Protein AF-A0A9P6DDF3-F1 (afdb_monomer_lite)

Structure (mmCIF, N/CA/C/O backbone):
data_AF-A0A9P6DDF3-F1
#
_entry.id   AF-A0A9P6DDF3-F1
#
loop_
_atom_site.group_PDB
_atom_site.id
_atom_site.type_symbol
_atom_site.label_atom_id
_atom_site.label_alt_id
_atom_site.label_comp_id
_atom_site.label_asym_id
_atom_site.label_entity_id
_atom_site.label_seq_id
_atom_site.pdbx_PDB_ins_code
_atom_site.Cartn_x
_atom_site.Cartn_y
_atom_site.Cartn_z
_atom_site.occupancy
_atom_site.B_iso_or_equiv
_atom_site.auth_seq_id
_atom_site.auth_comp_id
_atom_site.auth_asym_id
_atom_site.auth_atom_id
_atom_site.pdbx_PDB_model_num
ATOM 1 N N . MET A 1 1 ? 13.903 13.088 42.070 1.00 48.62 1 MET A N 1
ATOM 2 C CA . MET A 1 1 ? 13.651 11.689 41.665 1.00 48.62 1 MET A CA 1
ATOM 3 C C . MET A 1 1 ? 12.222 11.617 41.155 1.00 48.62 1 MET A C 1
ATOM 5 O O . MET A 1 1 ? 11.306 11.625 41.965 1.00 48.62 1 MET A O 1
ATOM 9 N N . GLU A 1 2 ? 12.016 11.663 39.837 1.00 48.66 2 GLU A N 1
ATOM 10 C CA . GLU A 1 2 ? 10.688 11.378 39.274 1.00 48.66 2 GLU A CA 1
ATOM 11 C C . GLU A 1 2 ? 10.356 9.908 39.543 1.00 48.66 2 GLU A C 1
ATOM 13 O O . GLU A 1 2 ? 11.216 9.043 39.351 1.00 48.66 2 GLU A O 1
ATOM 18 N N . SER A 1 3 ? 9.142 9.627 40.023 1.00 68.50 3 SER A N 1
ATOM 19 C CA . SER A 1 3 ? 8.723 8.256 40.308 1.00 68.50 3 SER A CA 1
ATOM 20 C C . SER A 1 3 ? 8.783 7.412 39.033 1.00 68.50 3 SER A C 1
ATOM 22 O O . SER A 1 3 ? 8.562 7.905 37.926 1.00 68.50 3 SER A O 1
ATOM 24 N N . PHE A 1 4 ? 9.061 6.119 39.181 1.00 57.12 4 PHE A N 1
ATOM 25 C CA . PHE A 1 4 ? 9.047 5.155 38.077 1.00 57.12 4 PHE A CA 1
ATOM 26 C C . PHE A 1 4 ? 7.738 5.224 37.262 1.00 57.12 4 PHE A C 1
ATOM 28 O O . PHE A 1 4 ? 7.753 5.126 36.039 1.00 57.12 4 PHE A O 1
ATOM 35 N N . LEU A 1 5 ? 6.615 5.527 37.925 1.00 52.47 5 LEU A N 1
ATOM 36 C CA . LEU A 1 5 ? 5.312 5.744 37.293 1.00 52.47 5 LEU A CA 1
ATOM 37 C C . LEU A 1 5 ? 5.256 7.015 36.428 1.00 52.47 5 LEU A C 1
ATOM 39 O O . LEU A 1 5 ? 4.631 6.996 35.372 1.00 52.47 5 LEU A O 1
ATOM 43 N N . ALA A 1 6 ? 5.924 8.102 36.823 1.00 54.84 6 ALA A N 1
ATOM 44 C CA . ALA A 1 6 ? 6.013 9.320 36.015 1.00 54.84 6 ALA A CA 1
ATOM 45 C C . ALA A 1 6 ? 6.871 9.113 34.753 1.00 54.84 6 ALA A C 1
ATOM 47 O O . ALA A 1 6 ? 6.534 9.630 33.688 1.00 54.84 6 ALA A O 1
ATOM 48 N N . GLN A 1 7 ? 7.929 8.299 34.845 1.00 53.53 7 GLN A N 1
ATOM 49 C CA . GLN A 1 7 ? 8.760 7.927 33.694 1.00 53.53 7 GLN A CA 1
ATOM 50 C C . GLN A 1 7 ? 8.015 6.987 32.735 1.00 53.53 7 GLN A C 1
ATOM 52 O O . GLN A 1 7 ? 8.053 7.202 31.524 1.00 53.53 7 GLN A O 1
ATOM 57 N N . ILE A 1 8 ? 7.258 6.014 33.261 1.00 55.38 8 ILE A N 1
ATOM 58 C CA . ILE A 1 8 ? 6.370 5.162 32.455 1.00 55.38 8 ILE A CA 1
ATOM 59 C C . ILE A 1 8 ? 5.293 6.001 31.766 1.00 55.38 8 ILE A C 1
ATOM 61 O O . ILE A 1 8 ? 5.105 5.841 30.567 1.00 55.38 8 ILE A O 1
ATOM 65 N N . ASN A 1 9 ? 4.638 6.934 32.466 1.00 47.00 9 ASN A N 1
ATOM 66 C CA . ASN A 1 9 ? 3.635 7.815 31.859 1.00 47.00 9 ASN A CA 1
ATOM 67 C C . ASN A 1 9 ? 4.225 8.729 30.777 1.00 47.00 9 ASN A C 1
ATOM 69 O O . ASN A 1 9 ? 3.558 8.992 29.778 1.00 47.00 9 ASN A O 1
ATOM 73 N N . ARG A 1 10 ? 5.473 9.194 30.923 1.00 48.03 10 ARG A N 1
ATOM 74 C CA . ARG A 1 10 ? 6.175 9.955 29.873 1.00 48.03 10 ARG A CA 1
ATOM 75 C C . ARG A 1 10 ? 6.490 9.099 28.649 1.00 48.03 10 ARG A C 1
ATOM 77 O O . ARG A 1 10 ? 6.269 9.543 27.528 1.00 48.03 10 ARG A O 1
ATOM 84 N N . LEU A 1 11 ? 6.951 7.867 28.853 1.00 45.72 11 LEU A N 1
ATOM 85 C CA . LEU A 1 11 ? 7.194 6.921 27.761 1.00 45.72 11 LEU A CA 1
ATOM 86 C C . LEU A 1 11 ? 5.883 6.527 27.058 1.00 45.72 11 LEU A C 1
ATOM 88 O O . LEU A 1 11 ? 5.837 6.482 25.832 1.00 45.72 11 LEU A O 1
ATOM 92 N N . TRP A 1 12 ? 4.797 6.350 27.812 1.00 42.66 12 TRP A N 1
ATOM 93 C CA . TRP A 1 12 ? 3.455 6.068 27.292 1.00 42.66 12 TRP A CA 1
ATOM 94 C C . TRP A 1 12 ? 2.813 7.246 26.554 1.00 42.66 12 TRP A C 1
ATOM 96 O O . TRP A 1 12 ? 2.113 7.046 25.570 1.00 42.66 12 TRP A O 1
ATOM 106 N N . THR A 1 13 ? 3.038 8.481 27.002 1.00 44.56 13 THR A N 1
ATOM 107 C CA . THR A 1 13 ? 2.532 9.681 26.307 1.00 44.56 13 THR A CA 1
ATOM 108 C C . THR A 1 13 ? 3.374 10.047 25.085 1.00 44.56 13 THR A C 1
ATOM 110 O O . THR A 1 13 ? 2.853 10.667 24.156 1.00 44.56 13 THR A O 1
ATOM 113 N N . SER A 1 14 ? 4.649 9.643 25.059 1.00 40.94 14 SER A N 1
ATOM 114 C CA . SER A 1 14 ? 5.551 9.814 23.917 1.00 40.94 14 SER A CA 1
ATOM 115 C C . SER A 1 14 ? 5.321 8.765 22.822 1.00 40.94 14 SER A C 1
ATOM 117 O O . SER A 1 14 ? 5.301 9.130 21.647 1.00 40.94 14 SER A O 1
ATOM 119 N N . LEU A 1 15 ? 5.052 7.500 23.173 1.00 45.66 15 LEU A N 1
ATOM 120 C CA . LEU A 1 15 ? 4.513 6.511 22.236 1.00 45.66 15 LEU A CA 1
ATOM 121 C C . LEU A 1 15 ? 2.989 6.649 22.170 1.00 45.66 15 LEU A C 1
ATOM 123 O O . LEU A 1 15 ? 2.253 5.892 22.794 1.00 45.66 15 LEU A O 1
ATOM 127 N N . LYS A 1 16 ? 2.485 7.607 21.388 1.00 49.47 16 LYS A N 1
ATOM 128 C CA . LYS A 1 16 ? 1.066 7.607 21.005 1.00 49.47 16 LYS A CA 1
ATOM 129 C C . LYS A 1 16 ? 0.803 6.424 20.072 1.00 49.47 16 LYS A C 1
ATOM 131 O O . LYS A 1 16 ? 0.852 6.574 18.851 1.00 49.47 16 LYS A O 1
ATOM 136 N N . TRP A 1 17 ? 0.534 5.259 20.652 1.00 55.41 17 TRP A N 1
ATOM 137 C CA . TRP A 1 17 ? -0.035 4.120 19.942 1.00 55.41 17 TRP A CA 1
ATOM 138 C C . TRP A 1 17 ? -1.302 4.596 19.228 1.00 55.41 17 TRP A C 1
ATOM 140 O O . TRP A 1 17 ? -2.147 5.263 19.830 1.00 55.41 17 TRP A O 1
ATOM 150 N N . SER A 1 18 ? -1.411 4.317 17.928 1.00 62.19 18 SER A N 1
ATOM 151 C CA . SER A 1 18 ? -2.682 4.495 17.226 1.00 62.19 18 SER A CA 1
ATOM 152 C C . SER A 1 18 ? -3.730 3.637 17.946 1.00 62.19 18 SER A C 1
ATOM 154 O O . SER A 1 18 ? -3.459 2.458 18.164 1.00 62.19 18 SER A O 1
ATOM 156 N N . PRO A 1 19 ? -4.912 4.169 18.320 1.00 69.94 19 PRO A N 1
ATOM 157 C CA . PRO A 1 19 ? -5.986 3.362 18.907 1.00 69.94 19 PRO A CA 1
ATOM 158 C C . PRO A 1 19 ? -6.655 2.435 17.870 1.00 69.94 19 PRO A C 1
ATOM 160 O O . PRO A 1 19 ? -7.673 1.805 18.162 1.00 69.94 19 PRO A O 1
ATOM 163 N N . TYR A 1 20 ? -6.086 2.367 16.666 1.00 76.94 20 TYR A N 1
ATOM 164 C CA . TYR A 1 20 ? -6.537 1.568 15.543 1.00 76.94 20 TYR A CA 1
ATOM 165 C C . TYR A 1 20 ? -5.436 0.607 15.114 1.00 76.94 20 TYR A C 1
ATOM 167 O O . TYR A 1 20 ? -4.296 1.028 14.883 1.00 76.94 20 TYR A O 1
ATOM 175 N N . ASP A 1 21 ? -5.819 -0.652 14.943 1.00 85.25 21 ASP A N 1
ATOM 176 C CA . ASP A 1 21 ? -5.022 -1.650 14.248 1.00 85.25 21 ASP A CA 1
ATOM 177 C C . ASP A 1 21 ? -5.310 -1.544 12.755 1.00 85.25 21 ASP A C 1
ATOM 179 O O . ASP A 1 21 ? -6.454 -1.680 12.320 1.00 85.25 21 ASP A O 1
ATOM 183 N N . VAL A 1 22 ? -4.268 -1.308 11.961 1.00 87.00 22 VAL A N 1
ATOM 184 C CA . VAL A 1 22 ? -4.383 -1.202 10.506 1.00 87.00 22 VAL A CA 1
ATOM 185 C C . VAL A 1 22 ? -3.695 -2.394 9.859 1.00 87.00 22 VAL A C 1
ATOM 187 O O . VAL A 1 22 ? -2.589 -2.770 10.236 1.00 87.00 22 VAL A O 1
ATOM 190 N N . SER A 1 23 ? -4.334 -2.987 8.858 1.00 89.88 23 SER A N 1
ATOM 191 C CA . SER A 1 23 ? -3.782 -4.088 8.070 1.00 89.88 23 SER A CA 1
ATOM 192 C C . SER A 1 23 ? -3.941 -3.835 6.577 1.00 89.88 23 SER A C 1
ATOM 194 O O . SER A 1 23 ? -4.901 -3.200 6.142 1.00 89.88 23 SER A O 1
ATOM 196 N N . ILE A 1 24 ? -2.989 -4.316 5.783 1.00 91.25 24 ILE A N 1
ATOM 197 C CA . ILE A 1 24 ? -2.995 -4.174 4.326 1.00 91.25 24 ILE A CA 1
ATOM 198 C C . ILE A 1 24 ? -3.919 -5.240 3.729 1.00 91.25 24 ILE A C 1
ATOM 200 O O . ILE A 1 24 ? -3.742 -6.436 3.976 1.00 91.25 24 ILE A O 1
ATOM 204 N N . GLU A 1 25 ? -4.887 -4.811 2.919 1.00 93.25 25 GLU A N 1
ATOM 205 C CA . GLU A 1 25 ? -5.791 -5.711 2.197 1.00 93.25 25 GLU A CA 1
ATOM 206 C C . GLU A 1 25 ? -5.296 -6.017 0.790 1.00 93.25 25 GLU A C 1
ATOM 208 O O . GLU A 1 25 ? -5.328 -7.172 0.371 1.00 93.25 25 GLU A O 1
ATOM 213 N N . ASP A 1 26 ? -4.869 -4.994 0.051 1.00 94.50 26 ASP A N 1
ATOM 214 C CA . ASP A 1 26 ? -4.229 -5.137 -1.251 1.00 94.50 26 ASP A CA 1
ATOM 215 C C . ASP A 1 26 ? -3.545 -3.843 -1.695 1.00 94.50 26 ASP A C 1
ATOM 217 O O . ASP A 1 26 ? -3.823 -2.749 -1.195 1.00 94.50 26 ASP A O 1
ATOM 221 N N . ILE A 1 27 ? -2.649 -3.997 -2.667 1.00 93.44 27 ILE A N 1
ATOM 222 C CA . ILE A 1 27 ? -1.956 -2.905 -3.336 1.00 93.44 27 ILE A CA 1
ATOM 223 C C . ILE A 1 27 ? -2.078 -3.124 -4.838 1.00 93.44 27 ILE A C 1
ATOM 225 O O . ILE A 1 27 ? -1.684 -4.158 -5.383 1.00 93.44 27 ILE A O 1
ATOM 229 N N . GLU A 1 28 ? -2.638 -2.136 -5.514 1.00 94.94 28 GLU A N 1
ATOM 230 C CA . GLU A 1 28 ? -2.834 -2.110 -6.953 1.00 94.94 28 GLU A CA 1
ATOM 231 C C . GLU A 1 28 ? -1.935 -1.036 -7.553 1.00 94.94 28 GLU A C 1
ATOM 233 O O . GLU A 1 28 ? -1.914 0.095 -7.078 1.00 94.94 28 GLU A O 1
ATOM 238 N N . VAL A 1 29 ? -1.180 -1.384 -8.589 1.00 92.62 29 VAL A N 1
ATOM 239 C CA . VAL A 1 29 ? -0.235 -0.479 -9.240 1.00 92.62 29 VAL A CA 1
ATOM 240 C C . VAL A 1 29 ? -0.519 -0.464 -10.730 1.00 92.62 29 VAL A C 1
ATOM 242 O O . VAL A 1 29 ? -0.607 -1.516 -11.366 1.00 92.62 29 VAL A O 1
ATOM 245 N N . ASN A 1 30 ? -0.627 0.737 -11.287 1.00 93.31 30 ASN A N 1
ATOM 246 C CA . ASN A 1 30 ? -0.836 0.974 -12.704 1.00 93.31 30 ASN A CA 1
ATOM 247 C C . ASN A 1 30 ? 0.234 1.934 -13.227 1.00 93.31 30 ASN A C 1
ATOM 249 O O . ASN A 1 30 ? 0.327 3.077 -12.785 1.00 93.31 30 ASN A O 1
ATOM 253 N N . GLN A 1 31 ? 1.057 1.446 -14.145 1.00 88.75 31 GLN A N 1
ATOM 254 C CA . GLN A 1 31 ? 2.174 2.181 -14.716 1.00 88.75 31 GLN A CA 1
ATOM 255 C C . GLN A 1 31 ? 1.717 2.992 -15.932 1.00 88.75 31 GLN A C 1
ATOM 257 O O . GLN A 1 31 ? 0.830 2.586 -16.693 1.00 88.75 31 GLN A O 1
ATOM 262 N N . ASP A 1 32 ? 2.335 4.150 -16.126 1.00 88.44 32 ASP A N 1
ATOM 263 C CA . ASP A 1 32 ? 2.003 5.064 -17.212 1.00 88.44 32 ASP A CA 1
ATOM 264 C C . ASP A 1 32 ? 2.468 4.555 -18.596 1.00 88.44 32 ASP A C 1
ATOM 266 O O . ASP A 1 32 ? 2.887 3.408 -18.787 1.00 88.44 32 ASP A O 1
ATOM 270 N N . SER A 1 33 ? 2.337 5.397 -19.623 1.00 83.50 33 SER A N 1
ATOM 271 C CA . SER A 1 33 ? 2.744 5.068 -20.995 1.00 83.50 33 SER A CA 1
ATOM 272 C C . SER A 1 33 ? 4.252 4.890 -21.171 1.00 83.50 33 SER A C 1
ATOM 274 O O . SER A 1 33 ? 4.676 4.334 -22.179 1.00 83.50 33 SER A O 1
ATOM 276 N N . THR A 1 34 ? 5.064 5.330 -20.212 1.00 81.56 34 THR A N 1
ATOM 277 C CA . THR A 1 34 ? 6.521 5.222 -20.264 1.00 81.56 34 THR A CA 1
ATOM 278 C C . THR A 1 34 ? 7.030 3.887 -19.706 1.00 81.56 34 THR A C 1
ATOM 280 O O . THR A 1 34 ? 8.240 3.648 -19.731 1.00 81.56 34 THR A O 1
ATOM 283 N N . TRP A 1 35 ? 6.144 3.028 -19.187 1.00 80.94 35 TRP A N 1
ATOM 284 C CA . TRP A 1 35 ? 6.476 1.714 -18.635 1.00 80.94 35 TRP A CA 1
ATOM 285 C C . TRP A 1 35 ? 7.191 0.801 -19.637 1.00 80.94 35 TRP A C 1
ATOM 287 O O . TRP A 1 35 ? 6.796 0.712 -20.800 1.00 80.94 35 TRP A O 1
ATOM 297 N N . SER A 1 36 ? 8.194 0.054 -19.166 1.00 76.69 36 SER A N 1
ATOM 298 C CA . SER A 1 36 ? 8.835 -1.007 -19.943 1.00 76.69 36 SER A CA 1
ATOM 299 C C . SER A 1 36 ? 8.666 -2.369 -19.255 1.00 76.69 36 SER A C 1
ATOM 301 O O . SER A 1 36 ? 8.817 -2.471 -18.039 1.00 76.69 36 SER A O 1
ATOM 303 N N . PRO A 1 37 ? 8.395 -3.449 -20.012 1.00 71.31 37 PRO A N 1
ATOM 304 C CA . PRO A 1 37 ? 8.104 -4.777 -19.456 1.00 71.31 37 PRO A CA 1
ATOM 305 C C . PRO A 1 37 ? 9.289 -5.439 -18.728 1.00 71.31 37 PRO A C 1
ATOM 307 O O . PRO A 1 37 ? 9.122 -6.492 -18.121 1.00 71.31 37 PRO A O 1
ATOM 310 N N . TRP A 1 38 ? 10.473 -4.824 -18.766 1.00 78.12 38 TRP A N 1
ATOM 311 C CA . TRP A 1 38 ? 11.700 -5.302 -18.120 1.00 78.12 38 TRP A CA 1
ATOM 312 C C . TRP A 1 38 ? 11.957 -4.671 -16.750 1.00 78.12 38 TRP A C 1
ATOM 314 O O . TRP A 1 38 ? 12.966 -4.967 -16.115 1.00 78.12 38 TRP A O 1
ATOM 324 N N . ALA A 1 39 ? 11.085 -3.770 -16.298 1.00 80.00 39 ALA A N 1
ATOM 325 C CA . ALA A 1 39 ? 11.268 -3.115 -15.017 1.00 80.00 39 ALA A CA 1
ATOM 326 C C . ALA A 1 39 ? 10.894 -4.045 -13.850 1.00 80.00 39 ALA A C 1
ATOM 328 O O . ALA A 1 39 ? 9.938 -4.831 -13.900 1.00 80.00 39 ALA A O 1
ATOM 329 N N . ASN A 1 40 ? 11.689 -3.945 -12.788 1.00 88.31 40 ASN A N 1
ATOM 330 C CA . ASN A 1 40 ? 11.473 -4.647 -11.529 1.00 88.31 40 ASN A CA 1
ATOM 331 C C . ASN A 1 40 ? 10.797 -3.693 -10.555 1.00 88.31 40 ASN A C 1
ATOM 333 O O . ASN A 1 40 ? 11.186 -2.528 -10.479 1.00 88.31 40 ASN A O 1
ATOM 337 N N . ILE A 1 41 ? 9.812 -4.195 -9.816 1.00 89.50 41 ILE A N 1
ATOM 338 C CA . ILE A 1 41 ? 9.107 -3.442 -8.780 1.00 89.50 41 ILE A CA 1
ATOM 339 C C . ILE A 1 41 ? 9.157 -4.224 -7.478 1.00 89.50 41 ILE A C 1
ATOM 341 O O . ILE A 1 41 ? 8.931 -5.436 -7.471 1.00 89.50 41 ILE A O 1
ATOM 345 N N . SER A 1 42 ? 9.383 -3.525 -6.375 1.00 90.94 42 SER A N 1
ATOM 346 C CA . SER A 1 42 ? 9.134 -4.041 -5.037 1.00 90.94 42 SER A CA 1
ATOM 347 C C . SER A 1 42 ? 8.369 -3.031 -4.193 1.00 90.94 42 SER A C 1
ATOM 349 O O . SER A 1 42 ? 8.490 -1.820 -4.364 1.00 90.94 42 SER A O 1
ATOM 351 N N . VAL A 1 43 ? 7.542 -3.542 -3.290 1.00 89.50 43 VAL A N 1
ATOM 352 C CA . VAL A 1 43 ? 6.794 -2.746 -2.319 1.00 89.50 43 VAL A CA 1
ATOM 353 C C . VAL A 1 43 ? 7.334 -3.074 -0.941 1.00 89.50 43 VAL A C 1
ATOM 355 O O . VAL A 1 43 ? 7.509 -4.248 -0.613 1.00 89.50 43 VAL A O 1
ATOM 358 N N . HIS A 1 44 ? 7.601 -2.043 -0.149 1.00 88.88 44 HIS A N 1
ATOM 359 C CA . HIS A 1 44 ? 8.137 -2.189 1.199 1.00 88.88 44 HIS A CA 1
ATOM 360 C C . HIS A 1 44 ? 7.277 -1.416 2.193 1.00 88.88 44 HIS A C 1
ATOM 362 O O . HIS A 1 44 ? 6.719 -0.371 1.861 1.00 88.88 44 HIS A O 1
ATOM 368 N N . SER A 1 45 ? 7.231 -1.927 3.420 1.00 86.69 45 SER A N 1
ATOM 369 C CA . SER A 1 45 ? 6.805 -1.180 4.599 1.00 86.69 45 SER A CA 1
ATOM 370 C C . SER A 1 45 ? 8.062 -0.712 5.323 1.00 86.69 45 SER A C 1
ATOM 372 O O . SER A 1 45 ? 8.834 -1.549 5.792 1.00 86.69 45 SER A O 1
ATOM 374 N N . ILE A 1 46 ? 8.281 0.598 5.410 1.00 82.38 46 ILE A N 1
ATOM 375 C CA . ILE A 1 46 ? 9.426 1.178 6.125 1.00 82.38 46 ILE A CA 1
ATOM 376 C C . ILE A 1 46 ? 8.920 1.846 7.390 1.00 82.38 46 ILE A C 1
ATOM 378 O O . ILE A 1 46 ? 8.106 2.762 7.309 1.00 82.38 46 ILE A O 1
ATOM 382 N N . ALA A 1 47 ? 9.417 1.412 8.546 1.00 75.88 47 ALA A N 1
ATOM 383 C CA . ALA A 1 47 ? 9.162 2.105 9.802 1.00 75.88 47 ALA A CA 1
ATOM 384 C C . ALA A 1 47 ? 10.082 3.326 9.941 1.00 75.88 47 ALA A C 1
ATOM 386 O O . ALA A 1 47 ? 11.218 3.304 9.480 1.00 75.88 47 ALA A O 1
ATOM 387 N N . LEU A 1 48 ? 9.612 4.366 10.636 1.00 60.34 48 LEU A N 1
ATOM 388 C CA . LEU A 1 48 ? 10.332 5.636 10.846 1.00 60.34 48 LEU A CA 1
ATOM 389 C C . LEU A 1 48 ? 11.774 5.506 11.382 1.00 60.34 48 LEU A C 1
ATOM 391 O O . LEU A 1 48 ? 12.565 6.430 11.209 1.00 60.34 48 LEU A O 1
ATOM 395 N N . PHE A 1 49 ? 12.110 4.394 12.041 1.00 58.84 49 PHE A N 1
ATOM 396 C CA . PHE A 1 49 ? 13.395 4.179 12.719 1.00 58.84 49 PHE A CA 1
ATOM 397 C C . PHE A 1 49 ? 14.102 2.876 12.321 1.00 58.84 49 PHE A C 1
ATOM 399 O O . PHE A 1 49 ? 15.088 2.515 12.956 1.00 58.84 49 PHE A O 1
ATOM 406 N N . ASP A 1 50 ? 13.579 2.147 11.334 1.00 61.47 50 ASP A N 1
ATOM 407 C CA . ASP A 1 50 ? 14.063 0.812 10.975 1.00 61.47 50 ASP A CA 1
ATOM 408 C C . ASP A 1 50 ? 14.551 0.827 9.525 1.00 61.47 50 ASP A C 1
ATOM 410 O O . ASP A 1 50 ? 13.894 1.397 8.645 1.00 61.47 50 ASP A O 1
ATOM 414 N N . ASP A 1 51 ? 15.702 0.201 9.281 1.00 58.44 51 ASP A N 1
ATOM 415 C CA . ASP A 1 51 ? 16.191 -0.011 7.924 1.00 58.44 51 ASP A CA 1
ATOM 416 C C . ASP A 1 51 ? 15.196 -0.875 7.136 1.00 58.44 51 ASP A C 1
ATOM 418 O O . ASP A 1 51 ? 14.335 -1.569 7.683 1.00 58.44 51 ASP A O 1
ATOM 422 N N . LEU A 1 52 ? 15.290 -0.795 5.809 1.00 61.06 52 LEU A N 1
ATOM 423 C CA . LEU A 1 52 ? 14.377 -1.461 4.887 1.00 61.06 52 LEU A CA 1
ATOM 424 C C . LEU A 1 52 ? 14.148 -2.925 5.231 1.00 61.06 52 LEU A C 1
ATOM 426 O O . LEU A 1 52 ? 15.003 -3.778 5.000 1.00 61.06 52 LEU A O 1
ATOM 430 N N . ARG A 1 53 ? 12.930 -3.209 5.684 1.00 67.25 53 ARG A N 1
ATOM 431 C CA . ARG A 1 53 ? 12.437 -4.572 5.805 1.00 67.25 53 ARG A CA 1
ATOM 432 C C . ARG A 1 53 ? 12.394 -5.250 4.445 1.00 67.25 53 ARG A C 1
ATOM 434 O O . ARG A 1 53 ? 12.304 -4.597 3.390 1.00 67.25 53 ARG A O 1
ATOM 441 N N . ASP A 1 54 ? 12.395 -6.578 4.511 1.00 79.94 54 ASP A N 1
ATOM 442 C CA . ASP A 1 54 ? 12.104 -7.428 3.368 1.00 79.94 54 ASP A CA 1
ATOM 443 C C . ASP A 1 54 ? 10.873 -6.900 2.617 1.00 79.94 54 ASP A C 1
ATOM 445 O O . ASP A 1 54 ? 9.907 -6.432 3.234 1.00 79.94 54 ASP A O 1
ATOM 449 N N . PRO A 1 55 ? 10.905 -6.911 1.276 1.00 85.81 55 PRO A N 1
ATOM 450 C CA . PRO A 1 55 ? 9.783 -6.435 0.490 1.00 85.81 55 PRO A CA 1
ATOM 451 C C . PRO A 1 55 ? 8.529 -7.239 0.831 1.00 85.81 55 PRO A C 1
ATOM 453 O O . PRO A 1 55 ? 8.538 -8.467 0.750 1.00 85.81 55 PRO A O 1
ATOM 456 N N . LEU A 1 56 ? 7.429 -6.531 1.099 1.00 86.19 56 LEU A N 1
ATOM 457 C CA . LEU A 1 56 ? 6.087 -7.118 1.194 1.00 86.19 56 LEU A CA 1
ATOM 458 C C . LEU A 1 56 ? 5.766 -7.908 -0.081 1.00 86.19 56 LEU A C 1
ATOM 460 O O . LEU A 1 56 ? 5.137 -8.967 -0.078 1.00 86.19 56 LEU A O 1
ATOM 464 N N . PHE A 1 57 ? 6.231 -7.368 -1.207 1.00 88.62 57 PHE A N 1
ATOM 465 C CA . PHE A 1 57 ? 6.050 -7.950 -2.516 1.00 88.62 57 PHE A CA 1
ATOM 466 C C . PHE A 1 57 ? 7.170 -7.537 -3.462 1.00 88.62 57 PHE A C 1
ATOM 468 O O . PHE A 1 57 ? 7.607 -6.388 -3.464 1.00 88.62 57 PHE A O 1
ATOM 475 N N . MET A 1 58 ? 7.580 -8.459 -4.331 1.00 90.69 58 MET A N 1
ATOM 476 C CA . MET A 1 58 ? 8.476 -8.176 -5.445 1.00 90.69 58 MET A CA 1
ATOM 477 C C . MET A 1 58 ? 7.940 -8.807 -6.728 1.00 90.69 58 MET A C 1
ATOM 479 O O . MET A 1 58 ? 7.515 -9.965 -6.748 1.00 90.69 58 MET A O 1
ATOM 483 N N . LYS A 1 59 ? 8.022 -8.059 -7.829 1.00 89.31 59 LYS A N 1
ATOM 484 C CA . LYS A 1 59 ? 7.721 -8.535 -9.175 1.00 89.31 59 LYS A CA 1
ATOM 485 C C . LYS A 1 59 ? 8.847 -8.175 -10.133 1.00 89.31 59 LYS A C 1
ATOM 487 O O . LYS A 1 59 ? 9.118 -7.001 -10.381 1.00 89.31 59 LYS A O 1
ATOM 492 N N . LYS A 1 60 ? 9.464 -9.208 -10.705 1.00 88.06 60 LYS A N 1
ATOM 493 C CA . LYS A 1 60 ? 10.360 -9.080 -11.860 1.00 88.06 60 LYS A CA 1
ATOM 494 C C . LYS A 1 60 ? 9.558 -9.104 -13.157 1.00 88.06 60 LYS A C 1
ATOM 496 O O . LYS A 1 60 ? 8.509 -9.754 -13.190 1.00 88.06 60 LYS A O 1
ATOM 501 N N . ASN A 1 61 ? 10.066 -8.438 -14.195 1.00 85.81 61 ASN A N 1
ATOM 502 C CA . ASN A 1 61 ? 9.397 -8.287 -15.496 1.00 85.81 61 ASN A CA 1
ATOM 503 C C . ASN A 1 61 ? 7.936 -7.856 -15.318 1.00 85.81 61 ASN A C 1
ATOM 505 O O . ASN A 1 61 ? 6.994 -8.580 -15.659 1.00 85.81 61 ASN A O 1
ATOM 509 N N . CYS A 1 62 ? 7.754 -6.740 -14.616 1.00 85.81 62 CYS A N 1
ATOM 510 C CA . CYS A 1 62 ? 6.449 -6.390 -14.095 1.00 85.81 62 CYS A CA 1
ATOM 511 C C . CYS A 1 62 ? 5.486 -6.009 -15.248 1.00 85.81 62 CYS A C 1
ATOM 513 O O . CYS A 1 62 ? 5.862 -5.290 -16.181 1.00 85.81 62 CYS A O 1
ATOM 515 N N . PRO A 1 63 ? 4.244 -6.528 -15.263 1.00 88.38 63 PRO A N 1
ATOM 516 C CA . PRO A 1 63 ? 3.254 -6.081 -16.235 1.00 88.38 63 PRO A CA 1
ATOM 517 C C . PRO A 1 63 ? 2.906 -4.610 -15.986 1.00 88.38 63 PRO A C 1
ATOM 519 O O . PRO A 1 63 ? 3.087 -4.090 -14.888 1.00 88.38 63 PRO A O 1
ATOM 522 N N . LYS A 1 64 ? 2.350 -3.947 -17.005 1.00 89.19 64 LYS A N 1
ATOM 523 C CA . LYS A 1 64 ? 1.958 -2.532 -16.915 1.00 89.19 64 LYS A CA 1
ATOM 524 C C . LYS A 1 64 ? 1.027 -2.245 -15.734 1.00 89.19 64 LYS A C 1
ATOM 526 O O . LYS A 1 64 ? 1.127 -1.195 -15.115 1.00 89.19 64 LYS A O 1
ATOM 531 N N . ALA A 1 65 ? 0.139 -3.179 -15.418 1.00 91.56 65 ALA A N 1
ATOM 532 C CA . ALA A 1 65 ? -0.684 -3.114 -14.226 1.00 91.56 65 ALA A CA 1
ATOM 533 C C . ALA A 1 65 ? -0.619 -4.443 -13.480 1.00 91.56 65 ALA A C 1
ATOM 535 O O . ALA A 1 65 ? -0.614 -5.513 -14.096 1.00 91.56 65 ALA A O 1
ATOM 536 N N . PHE A 1 66 ? -0.590 -4.376 -12.155 1.00 91.38 66 PHE A N 1
ATOM 537 C CA . PHE A 1 66 ? -0.693 -5.548 -11.300 1.00 91.38 66 PHE A CA 1
ATOM 538 C C . PHE A 1 66 ? -1.429 -5.217 -10.010 1.00 91.38 66 PHE A C 1
ATOM 540 O O . PHE A 1 66 ? -1.480 -4.073 -9.563 1.00 91.38 66 PHE A O 1
ATOM 547 N N . ARG A 1 67 ? -1.960 -6.264 -9.384 1.00 94.25 67 ARG A N 1
ATOM 548 C CA . ARG A 1 67 ? -2.515 -6.204 -8.040 1.00 94.25 67 ARG A CA 1
ATOM 549 C C . ARG A 1 67 ? -1.860 -7.279 -7.198 1.00 94.25 67 ARG A C 1
ATOM 551 O O . ARG A 1 67 ? -1.833 -8.446 -7.588 1.00 94.25 67 ARG A O 1
ATOM 558 N N . TRP A 1 68 ? -1.329 -6.875 -6.059 1.00 93.31 68 TRP A N 1
ATOM 559 C CA . TRP A 1 68 ? -0.836 -7.775 -5.037 1.00 93.31 68 TRP A CA 1
ATOM 560 C C . TRP A 1 68 ? -1.822 -7.800 -3.874 1.00 93.31 68 TRP A C 1
ATOM 562 O O . TRP A 1 68 ? -2.308 -6.762 -3.433 1.00 93.31 68 TRP A O 1
ATOM 572 N N . LYS A 1 69 ? -2.117 -9.005 -3.393 1.00 93.69 69 LYS A N 1
ATOM 573 C CA . LYS A 1 69 ? -2.959 -9.248 -2.228 1.00 93.69 69 LYS A CA 1
ATOM 574 C C . LYS A 1 69 ? -2.212 -10.215 -1.310 1.00 93.69 69 LYS A C 1
ATOM 576 O O . LYS A 1 69 ? -1.866 -11.307 -1.778 1.00 93.69 69 LYS A O 1
ATOM 581 N N . PRO A 1 70 ? -1.946 -9.858 -0.046 1.00 87.31 70 PRO A N 1
ATOM 582 C CA . PRO A 1 70 ? -1.327 -10.785 0.881 1.00 87.31 70 PRO A CA 1
ATOM 583 C C . PRO A 1 70 ? -2.282 -11.958 1.158 1.00 87.31 70 PRO A C 1
ATOM 585 O O . PRO A 1 70 ? -3.508 -11.824 1.116 1.00 87.31 70 PRO A O 1
ATOM 588 N N . ARG A 1 71 ? -1.729 -13.152 1.415 1.00 85.31 71 ARG A N 1
ATOM 589 C CA . ARG A 1 71 ? -2.536 -14.367 1.677 1.00 85.31 71 ARG A CA 1
ATOM 590 C C . ARG A 1 71 ? -3.405 -14.232 2.929 1.00 85.31 71 ARG A C 1
ATOM 592 O O . ARG A 1 71 ? -4.451 -14.866 3.025 1.00 85.31 71 ARG A O 1
ATOM 599 N N . ARG A 1 72 ? -2.941 -13.438 3.890 1.00 81.88 72 ARG A N 1
ATOM 600 C CA . ARG A 1 72 ? -3.645 -13.016 5.103 1.00 81.88 72 ARG A CA 1
ATOM 601 C C . ARG A 1 72 ? -3.433 -11.509 5.252 1.00 81.88 72 ARG A C 1
ATOM 603 O O . ARG A 1 72 ? -2.382 -11.056 4.808 1.00 81.88 72 ARG A O 1
ATOM 610 N N . PRO A 1 73 ? -4.371 -10.754 5.849 1.00 79.06 73 PRO A N 1
ATOM 611 C CA . PRO A 1 73 ? -4.161 -9.334 6.113 1.00 79.06 73 PRO A CA 1
ATOM 612 C C . PRO A 1 73 ? -2.839 -9.124 6.847 1.00 79.06 73 PRO A C 1
ATOM 614 O O . PRO A 1 73 ? -2.582 -9.779 7.860 1.00 79.06 73 PRO A O 1
ATOM 617 N N . GLU A 1 74 ? -1.990 -8.264 6.299 1.00 81.31 74 GLU A N 1
ATOM 618 C CA . GLU A 1 74 ? -0.660 -8.026 6.850 1.00 81.31 74 GLU A CA 1
ATOM 619 C C . GLU A 1 74 ? -0.735 -6.836 7.809 1.00 81.31 74 GLU A C 1
ATOM 621 O O . GLU A 1 74 ? -1.110 -5.744 7.371 1.00 81.31 74 GLU A O 1
ATOM 626 N N . PRO A 1 75 ? -0.481 -7.028 9.117 1.00 82.19 75 PRO A N 1
ATOM 627 C CA . PRO A 1 75 ? -0.604 -5.950 10.084 1.00 82.19 75 PRO A CA 1
ATOM 628 C C . PRO A 1 75 ? 0.474 -4.899 9.825 1.00 82.19 75 PRO A C 1
ATOM 630 O O . PRO A 1 75 ? 1.659 -5.212 9.703 1.00 82.19 75 PRO A O 1
ATOM 633 N N . MET A 1 76 ? 0.059 -3.638 9.769 1.00 78.75 76 MET A N 1
ATOM 634 C CA . MET A 1 76 ? 0.988 -2.520 9.771 1.00 78.75 76 MET A CA 1
ATOM 635 C C . MET A 1 76 ? 1.641 -2.420 11.152 1.00 78.75 76 MET A C 1
ATOM 637 O O . MET A 1 76 ? 0.943 -2.519 12.165 1.00 78.75 76 MET A O 1
ATOM 641 N N . PRO A 1 77 ? 2.958 -2.174 11.234 1.00 67.81 77 PRO A N 1
ATOM 642 C CA . PRO A 1 77 ? 3.596 -1.882 12.506 1.00 67.81 77 PRO A CA 1
ATOM 643 C C . PRO A 1 77 ? 2.924 -0.684 13.191 1.00 67.81 77 PRO A C 1
ATOM 645 O O . PRO A 1 77 ? 2.804 0.395 12.608 1.00 67.81 77 PRO A O 1
ATOM 648 N N . SER A 1 78 ? 2.545 -0.858 14.458 1.00 59.50 78 SER A N 1
ATOM 649 C CA . SER A 1 78 ? 1.863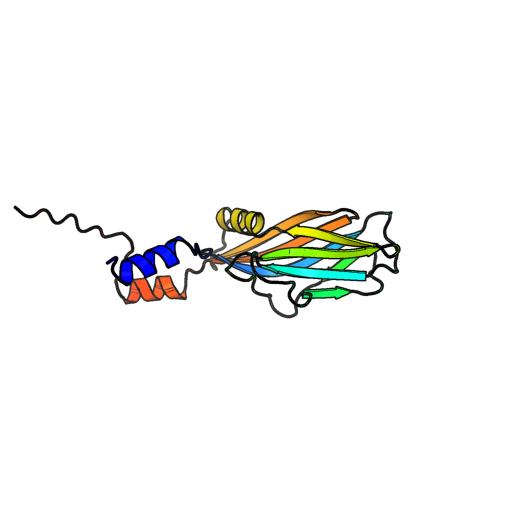 0.149 15.289 1.00 59.50 78 SER A CA 1
ATOM 650 C C . SER A 1 78 ? 2.668 1.449 15.472 1.00 59.50 78 SER A C 1
ATOM 652 O O . SER A 1 78 ? 2.127 2.467 15.899 1.00 59.50 78 SER A O 1
ATOM 654 N N . CYS A 1 79 ? 3.965 1.413 15.145 1.00 54.59 79 CYS A N 1
ATOM 655 C CA . CYS A 1 79 ? 4.933 2.496 15.329 1.00 54.59 79 CYS A CA 1
ATOM 656 C C . CYS A 1 79 ? 5.148 3.377 14.087 1.00 54.59 79 CYS A C 1
ATOM 658 O O . CYS A 1 79 ? 6.095 4.157 14.049 1.00 54.59 79 CYS A O 1
ATOM 660 N N . GLY A 1 80 ? 4.280 3.274 13.084 1.00 66.94 80 GLY A N 1
ATOM 661 C CA . GLY A 1 80 ? 4.286 4.177 11.945 1.00 66.94 80 GLY A CA 1
ATOM 662 C C . GLY A 1 80 ? 5.198 3.730 10.819 1.00 66.94 80 GLY A C 1
ATOM 663 O O . GLY A 1 80 ? 6.398 4.003 10.816 1.00 66.94 80 GLY A O 1
ATOM 664 N N . SER A 1 81 ? 4.605 3.015 9.864 1.00 82.06 81 SER A N 1
ATOM 665 C CA . SER A 1 81 ? 5.286 2.606 8.643 1.00 82.06 81 SER A CA 1
ATOM 666 C C . SER A 1 81 ? 4.662 3.224 7.408 1.00 82.06 81 SER A C 1
ATOM 668 O O . SER A 1 81 ? 3.446 3.179 7.231 1.00 82.06 81 SER A O 1
ATOM 670 N N . ASP A 1 82 ? 5.518 3.759 6.550 1.00 89.69 82 ASP A N 1
ATOM 671 C CA . ASP A 1 82 ? 5.142 4.208 5.224 1.00 89.69 82 ASP A CA 1
ATOM 672 C C . ASP A 1 82 ? 5.196 3.024 4.261 1.00 89.69 82 ASP A C 1
ATOM 674 O O . ASP A 1 82 ? 6.100 2.182 4.313 1.00 89.69 82 ASP A O 1
ATOM 678 N N . ILE A 1 83 ? 4.237 2.981 3.344 1.00 90.50 83 ILE A N 1
ATOM 679 C CA . ILE A 1 83 ? 4.286 2.095 2.192 1.00 90.50 83 ILE A CA 1
ATOM 680 C C . ILE A 1 83 ? 5.007 2.833 1.076 1.00 90.50 83 ILE A C 1
ATOM 682 O O . ILE A 1 83 ? 4.548 3.872 0.587 1.00 90.50 83 ILE A O 1
ATOM 686 N N . ILE A 1 84 ? 6.129 2.265 0.650 1.00 91.81 84 ILE A N 1
ATOM 687 C CA . ILE A 1 84 ? 6.915 2.773 -0.467 1.00 91.81 84 ILE A CA 1
ATOM 688 C C . ILE A 1 84 ? 6.914 1.785 -1.628 1.00 91.81 84 ILE A C 1
ATOM 690 O O . ILE A 1 84 ? 6.829 0.567 -1.449 1.00 91.81 84 ILE A O 1
ATOM 694 N N . ILE A 1 85 ? 7.074 2.320 -2.831 1.00 90.75 85 ILE A N 1
ATOM 695 C CA . ILE A 1 85 ? 7.339 1.549 -4.036 1.00 90.75 85 ILE A CA 1
ATOM 696 C C . ILE A 1 85 ? 8.764 1.825 -4.500 1.00 90.75 85 ILE A C 1
ATOM 698 O O . ILE A 1 85 ? 9.183 2.974 -4.633 1.00 90.75 85 ILE A O 1
ATOM 702 N N . ARG A 1 86 ? 9.512 0.755 -4.753 1.00 91.25 86 ARG A N 1
ATOM 703 C CA . ARG A 1 86 ? 10.821 0.795 -5.396 1.00 91.25 86 ARG A CA 1
ATOM 704 C C . ARG A 1 86 ? 10.718 0.221 -6.781 1.00 91.25 86 ARG A C 1
ATOM 706 O O 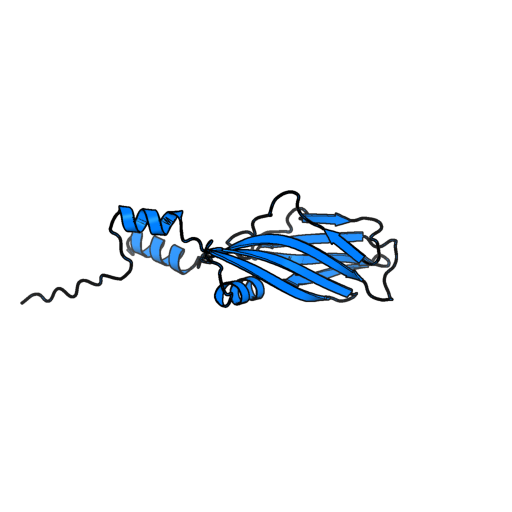. ARG A 1 86 ? 10.049 -0.791 -6.991 1.00 91.25 86 ARG A O 1
ATOM 713 N N . TYR A 1 87 ? 11.399 0.846 -7.723 1.00 87.81 87 TYR A N 1
ATOM 714 C CA . TYR A 1 87 ? 11.435 0.351 -9.084 1.00 87.81 87 TYR A CA 1
ATOM 715 C C . TYR A 1 87 ? 12.741 0.714 -9.776 1.00 87.81 87 TYR A C 1
ATOM 717 O O . TYR A 1 87 ? 13.356 1.740 -9.488 1.00 87.81 87 TYR A O 1
ATOM 725 N N . ALA A 1 88 ? 13.145 -0.144 -10.708 1.00 83.50 88 ALA A N 1
ATOM 726 C CA . ALA A 1 88 ? 14.321 0.057 -11.541 1.00 83.50 88 ALA A CA 1
ATOM 727 C C . ALA A 1 88 ? 13.900 0.215 -13.003 1.00 83.50 88 ALA A C 1
ATOM 729 O O . ALA A 1 88 ? 13.239 -0.665 -13.562 1.00 83.50 88 ALA A O 1
ATOM 730 N N . LYS A 1 89 ? 14.303 1.320 -13.637 1.00 71.75 89 LYS A N 1
ATOM 731 C CA . LYS A 1 89 ? 14.025 1.597 -15.051 1.00 71.75 89 LYS A CA 1
ATOM 732 C C . LYS A 1 89 ? 15.274 2.138 -15.732 1.00 71.75 89 LYS A C 1
ATOM 734 O O . LYS A 1 89 ? 15.846 3.126 -15.288 1.00 71.75 89 LYS A O 1
ATOM 739 N N . GLY A 1 90 ? 15.700 1.486 -16.816 1.00 72.12 90 GLY A N 1
ATOM 740 C CA . GLY A 1 90 ? 16.901 1.896 -17.556 1.00 72.12 90 GLY A CA 1
ATOM 741 C C . GLY A 1 90 ? 18.180 1.871 -16.710 1.00 72.12 90 GLY A C 1
ATOM 742 O O . GLY A 1 90 ? 19.053 2.703 -16.915 1.00 72.12 90 GLY A O 1
ATOM 743 N N . GLY A 1 91 ? 18.261 0.969 -15.725 1.00 75.62 91 GLY A N 1
ATOM 744 C CA . GLY A 1 91 ? 19.393 0.871 -14.796 1.00 75.62 91 GLY A CA 1
ATOM 745 C C . GLY A 1 91 ? 19.367 1.862 -13.627 1.00 75.62 91 GLY A C 1
ATOM 746 O O . GLY A 1 91 ? 20.249 1.797 -12.779 1.00 75.62 91 GLY A O 1
ATOM 747 N N . ILE A 1 92 ? 18.367 2.747 -13.548 1.00 80.19 92 ILE A N 1
ATOM 748 C CA . ILE A 1 92 ? 18.215 3.701 -12.445 1.00 80.19 92 ILE A CA 1
ATOM 749 C C . ILE A 1 92 ? 17.151 3.189 -11.479 1.00 80.19 92 ILE A C 1
ATOM 751 O O . ILE A 1 92 ? 16.005 2.958 -11.875 1.00 80.19 92 ILE A O 1
ATOM 755 N N . GLU A 1 93 ? 17.531 3.046 -10.213 1.00 87.12 93 GLU A N 1
ATOM 756 C CA . GLU A 1 93 ? 16.614 2.745 -9.118 1.00 87.12 93 GLU A CA 1
ATOM 757 C C . GLU A 1 93 ? 15.996 4.025 -8.563 1.00 87.12 93 GLU A C 1
ATOM 759 O O . GLU A 1 93 ? 16.658 5.054 -8.415 1.00 87.12 93 GLU A O 1
ATOM 764 N N . ARG A 1 94 ? 14.706 3.962 -8.249 1.00 88.50 94 ARG A N 1
ATOM 765 C CA . ARG A 1 94 ? 13.974 5.043 -7.596 1.00 88.50 94 ARG A CA 1
ATOM 766 C C . ARG A 1 94 ? 13.034 4.492 -6.543 1.00 88.50 94 ARG A C 1
ATOM 768 O O . ARG A 1 94 ? 12.651 3.323 -6.573 1.00 88.50 94 ARG A O 1
ATOM 775 N N . THR A 1 95 ? 12.680 5.367 -5.613 1.00 90.62 95 THR A N 1
ATOM 776 C CA . THR A 1 95 ? 11.761 5.092 -4.515 1.00 90.62 95 THR A CA 1
ATOM 777 C C . THR A 1 95 ? 10.748 6.222 -4.433 1.00 90.62 95 THR A C 1
ATOM 779 O O . THR A 1 95 ? 11.141 7.383 -4.435 1.00 90.62 95 THR A O 1
ATOM 782 N N . ASP A 1 96 ? 9.470 5.879 -4.335 1.00 91.38 96 ASP A N 1
ATOM 783 C CA . ASP A 1 96 ? 8.376 6.825 -4.123 1.00 91.38 96 ASP A CA 1
ATOM 784 C C . ASP A 1 96 ? 7.505 6.346 -2.948 1.00 91.38 96 ASP A C 1
ATOM 786 O O . ASP A 1 96 ? 7.307 5.143 -2.759 1.00 91.38 96 ASP A O 1
ATOM 790 N N . VAL A 1 97 ? 6.966 7.275 -2.155 1.00 91.50 97 VAL A N 1
ATOM 791 C CA . VAL A 1 97 ? 5.994 6.963 -1.090 1.00 91.50 97 VAL A CA 1
ATOM 792 C C . VAL A 1 97 ? 4.602 6.866 -1.712 1.00 91.50 97 VAL A C 1
ATOM 794 O O . VAL A 1 97 ? 4.160 7.794 -2.387 1.00 91.50 97 VAL A O 1
ATOM 797 N N . VAL A 1 98 ? 3.902 5.752 -1.487 1.00 92.75 98 VAL A N 1
ATOM 798 C CA . VAL A 1 98 ? 2.549 5.520 -2.031 1.00 92.75 98 VAL A CA 1
ATOM 799 C C . VAL A 1 98 ? 1.452 5.594 -0.973 1.00 92.75 98 VAL A C 1
ATOM 801 O O . VAL A 1 98 ? 0.302 5.859 -1.315 1.00 92.75 98 VAL A O 1
ATOM 804 N N . ALA A 1 99 ? 1.791 5.405 0.301 1.00 91.81 99 ALA A N 1
ATOM 805 C CA . ALA A 1 99 ? 0.915 5.725 1.422 1.00 91.81 99 ALA A CA 1
ATOM 806 C C . ALA A 1 99 ? 1.766 6.033 2.658 1.00 91.81 99 ALA A C 1
ATOM 808 O O . ALA A 1 99 ? 2.504 5.163 3.116 1.00 91.81 99 ALA A O 1
ATOM 809 N N . SER A 1 100 ? 1.674 7.249 3.197 1.00 91.06 100 SER A N 1
ATOM 810 C CA . SER A 1 100 ? 2.341 7.576 4.457 1.00 91.06 100 SER A CA 1
ATOM 811 C C . SER A 1 100 ? 1.509 7.111 5.647 1.00 91.06 100 SER A C 1
ATOM 813 O O . SER A 1 100 ? 0.274 7.135 5.610 1.00 91.06 100 SER A O 1
ATOM 815 N N . TYR A 1 101 ? 2.172 6.752 6.741 1.00 87.62 101 TYR A N 1
ATOM 816 C CA . TYR A 1 101 ? 1.495 6.402 7.980 1.00 87.62 101 TYR A CA 1
ATOM 817 C C . TYR A 1 101 ? 0.622 7.543 8.501 1.00 87.62 101 TYR A C 1
ATOM 819 O O . TYR A 1 101 ? -0.477 7.299 8.990 1.00 87.62 101 TYR A O 1
ATOM 827 N N . SER A 1 102 ? 1.087 8.789 8.377 1.00 87.38 102 SER A N 1
ATOM 828 C CA . SER A 1 102 ? 0.318 9.969 8.781 1.00 87.38 102 SER A CA 1
ATOM 829 C C . SER A 1 102 ? -1.029 10.047 8.063 1.00 87.38 102 SER A C 1
ATOM 831 O O . SER A 1 102 ? -2.046 10.233 8.723 1.00 87.38 102 SER A O 1
ATOM 833 N N . ALA A 1 103 ? -1.047 9.822 6.746 1.00 90.56 103 ALA A N 1
ATOM 834 C CA . ALA A 1 103 ? -2.270 9.829 5.953 1.00 90.56 103 ALA A CA 1
ATOM 835 C C . ALA A 1 103 ? -3.175 8.640 6.303 1.00 90.56 103 ALA A C 1
ATOM 837 O O . ALA A 1 103 ? -4.380 8.808 6.467 1.00 90.56 103 ALA A O 1
ATOM 838 N N . ILE A 1 104 ? -2.601 7.443 6.472 1.00 89.75 104 ILE A N 1
ATOM 839 C CA . ILE A 1 104 ? -3.353 6.250 6.895 1.00 89.75 104 ILE A CA 1
ATOM 840 C C . ILE A 1 104 ? -4.031 6.499 8.245 1.00 89.75 104 ILE A C 1
ATOM 842 O O . ILE A 1 104 ? -5.215 6.210 8.404 1.00 89.75 104 ILE A O 1
ATOM 846 N N . LYS A 1 105 ? -3.288 7.052 9.206 1.00 87.25 105 LYS A N 1
ATOM 847 C CA . LYS A 1 105 ? -3.775 7.350 10.550 1.00 87.25 105 LYS A CA 1
ATOM 848 C C . LYS A 1 105 ? -4.876 8.406 10.534 1.00 87.25 105 LYS A C 1
ATOM 850 O O . LYS A 1 105 ? -5.908 8.192 11.156 1.00 87.25 105 LYS A O 1
ATOM 855 N N . GLU A 1 106 ? -4.675 9.511 9.823 1.00 89.69 106 GLU A N 1
ATOM 856 C CA . GLU A 1 106 ? -5.683 10.568 9.702 1.00 89.69 106 GLU A CA 1
ATOM 857 C C . GLU A 1 106 ? -6.985 10.024 9.100 1.00 89.69 106 GLU A C 1
ATOM 859 O O . GLU A 1 106 ? -8.068 10.254 9.638 1.00 89.69 106 GLU A O 1
ATOM 864 N N . MET A 1 107 ? -6.888 9.218 8.038 1.00 91.00 107 MET A N 1
ATOM 865 C CA . MET A 1 107 ? -8.063 8.577 7.449 1.00 91.00 107 MET A CA 1
ATOM 866 C C . MET A 1 107 ? -8.716 7.571 8.402 1.00 91.00 107 MET A C 1
ATOM 868 O O . MET A 1 107 ? -9.937 7.476 8.418 1.00 91.00 107 MET A O 1
ATOM 872 N N . ALA A 1 108 ? -7.940 6.836 9.204 1.00 88.50 108 ALA A N 1
ATOM 873 C CA . ALA A 1 108 ? -8.475 5.916 10.209 1.00 88.50 108 ALA A CA 1
ATOM 874 C C . ALA A 1 108 ? -9.198 6.641 11.354 1.00 88.50 108 ALA A C 1
ATOM 876 O O . ALA A 1 108 ? -10.191 6.125 11.861 1.00 88.50 108 ALA A O 1
ATOM 877 N N . GLU A 1 109 ? -8.723 7.826 11.745 1.00 87.81 109 GLU A N 1
ATOM 878 C CA . GLU A 1 109 ? -9.352 8.684 12.757 1.00 87.81 109 GLU A CA 1
ATOM 879 C C . GLU A 1 109 ? -10.679 9.280 12.277 1.00 87.81 109 GLU A C 1
ATOM 881 O O . GLU A 1 109 ? -11.590 9.474 13.078 1.00 87.81 109 GLU A O 1
ATOM 886 N N . GLN A 1 110 ? -10.789 9.555 10.978 1.00 88.56 110 GLN A N 1
ATOM 887 C CA . GLN A 1 110 ? -11.974 10.156 10.358 1.00 88.56 110 GLN A CA 1
ATOM 888 C C . GLN A 1 110 ? -12.936 9.121 9.752 1.00 88.56 110 GLN A C 1
ATOM 890 O O . GLN A 1 110 ? -13.990 9.494 9.239 1.00 88.56 110 GLN A O 1
ATOM 895 N N . ALA A 1 111 ? -12.580 7.835 9.765 1.00 89.62 111 ALA A N 1
ATOM 896 C CA . ALA A 1 111 ? -13.371 6.795 9.124 1.00 89.62 111 ALA A CA 1
ATOM 897 C C . ALA A 1 111 ? -14.679 6.502 9.872 1.00 89.62 111 ALA A C 1
ATOM 899 O O . ALA A 1 111 ? -14.735 6.478 11.102 1.00 89.62 111 ALA A O 1
ATOM 900 N N . GLU A 1 112 ? -15.721 6.180 9.107 1.00 89.94 112 GLU A N 1
ATOM 901 C CA . GLU A 1 112 ? -16.939 5.581 9.640 1.00 89.94 112 GLU A CA 1
ATOM 902 C C . GLU A 1 112 ? -16.723 4.076 9.819 1.00 89.94 112 GLU A C 1
ATOM 904 O O . GLU A 1 112 ? -16.473 3.348 8.855 1.00 89.94 112 GLU A O 1
ATOM 909 N N . TYR A 1 113 ? -16.802 3.618 11.066 1.00 89.62 113 TYR A N 1
ATOM 910 C CA . TYR A 1 113 ? -16.680 2.207 11.411 1.00 89.62 113 TYR A CA 1
ATOM 911 C C . TYR A 1 113 ? -18.051 1.539 11.383 1.00 89.62 113 TYR A C 1
ATOM 913 O O . TYR A 1 113 ? -19.045 2.094 11.861 1.00 89.62 113 TYR A O 1
ATOM 921 N N . ASP A 1 114 ? -18.098 0.332 10.832 1.00 89.12 114 ASP A N 1
ATOM 922 C CA . ASP A 1 114 ? -19.294 -0.496 10.846 1.00 89.12 114 ASP A CA 1
ATOM 923 C C . ASP A 1 114 ? -19.613 -1.028 12.257 1.00 89.12 114 ASP A C 1
ATOM 925 O O . ASP A 1 114 ? -18.939 -0.741 13.252 1.00 89.12 114 ASP A O 1
ATOM 929 N N . ARG A 1 115 ? -20.681 -1.827 12.356 1.00 86.94 115 ARG A N 1
ATOM 930 C CA . ARG A 1 115 ? -21.116 -2.425 13.629 1.00 86.94 115 ARG A CA 1
ATOM 931 C C . ARG A 1 115 ? -20.089 -3.388 14.227 1.00 86.94 115 ARG A C 1
ATOM 933 O O . ARG A 1 115 ? -20.126 -3.606 15.435 1.00 86.94 115 ARG A O 1
ATOM 940 N N . ASP A 1 116 ? -19.194 -3.928 13.406 1.00 86.81 116 ASP A N 1
ATOM 941 C CA . ASP A 1 116 ? -18.124 -4.831 13.822 1.00 86.81 116 ASP A CA 1
ATOM 942 C C . ASP A 1 116 ? -16.849 -4.058 14.206 1.00 86.81 116 ASP A C 1
ATOM 944 O O . ASP A 1 116 ? -15.823 -4.656 14.541 1.00 86.81 116 ASP A O 1
ATOM 948 N N . GLY A 1 117 ? -16.903 -2.720 14.197 1.00 85.81 117 GLY A N 1
ATOM 949 C CA . GLY A 1 117 ? -15.778 -1.858 14.534 1.00 85.81 117 GLY A CA 1
ATOM 950 C C . GLY A 1 117 ? -14.689 -1.868 13.466 1.00 85.81 117 GLY A C 1
ATOM 951 O O . GLY A 1 117 ? -13.520 -1.643 13.800 1.00 85.81 117 GLY A O 1
ATOM 952 N N . VAL A 1 118 ? -15.059 -2.132 12.208 1.00 89.19 118 VAL A N 1
ATOM 953 C CA . VAL A 1 118 ? -14.173 -2.196 11.043 1.00 89.19 118 VAL A CA 1
ATOM 954 C C . VAL A 1 118 ? -14.437 -1.023 10.101 1.00 89.19 118 VAL A C 1
ATOM 956 O O . VAL A 1 118 ? -15.578 -0.657 9.834 1.00 89.19 118 VAL A O 1
ATOM 959 N N . ALA A 1 119 ? -13.364 -0.452 9.560 1.00 91.69 119 ALA A N 1
ATOM 960 C CA . ALA A 1 119 ? -13.414 0.513 8.472 1.00 91.69 119 ALA A CA 1
ATOM 961 C C . ALA A 1 119 ? -12.440 0.120 7.357 1.00 91.69 119 ALA A C 1
ATOM 963 O O . ALA A 1 119 ? -11.353 -0.406 7.609 1.00 91.69 119 ALA A O 1
ATOM 964 N N . HIS A 1 120 ? -12.813 0.416 6.113 1.00 92.50 120 HIS A N 1
ATOM 965 C CA . HIS A 1 120 ? -11.964 0.199 4.944 1.00 92.50 120 HIS A CA 1
ATOM 966 C C . HIS A 1 120 ? -11.448 1.538 4.421 1.00 92.50 120 HIS A C 1
ATOM 968 O O . HIS A 1 120 ? -12.221 2.425 4.064 1.00 92.50 120 HIS A O 1
ATOM 974 N N . ILE A 1 121 ? -10.128 1.674 4.353 1.00 93.25 121 ILE A N 1
ATOM 975 C CA . ILE A 1 121 ? -9.432 2.894 3.951 1.00 93.25 121 ILE A CA 1
ATOM 976 C C . ILE A 1 121 ? -8.806 2.667 2.581 1.00 93.25 121 ILE A C 1
ATOM 978 O O . ILE A 1 121 ? -8.206 1.625 2.313 1.00 93.25 121 ILE A O 1
ATOM 982 N N . LYS A 1 122 ? -8.917 3.663 1.704 1.00 95.44 122 LYS A N 1
ATOM 983 C CA . LYS A 1 122 ? -8.337 3.627 0.362 1.00 95.44 122 LYS A CA 1
ATOM 984 C C . LYS A 1 122 ? -7.508 4.878 0.119 1.00 95.44 122 LYS A C 1
ATOM 986 O O . LYS A 1 122 ? -8.053 5.975 0.074 1.00 95.44 122 LYS A O 1
ATOM 991 N N . ILE A 1 123 ? -6.218 4.688 -0.133 1.00 94.38 123 ILE A N 1
ATOM 992 C CA . ILE A 1 123 ? -5.294 5.758 -0.516 1.00 94.38 123 ILE A CA 1
ATOM 993 C C . ILE A 1 123 ? -4.886 5.541 -1.964 1.00 94.38 123 ILE A C 1
ATOM 995 O O . ILE A 1 123 ? -4.474 4.446 -2.345 1.00 94.38 1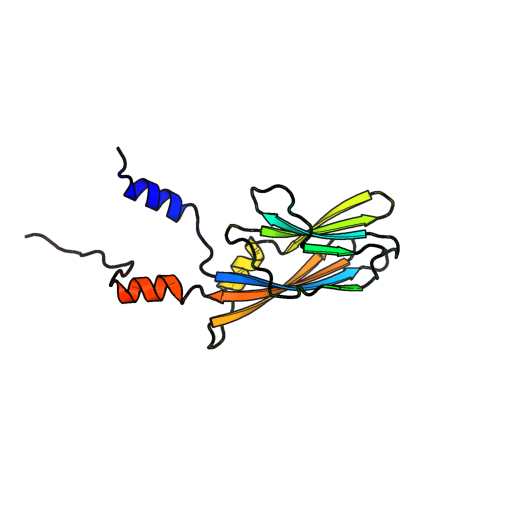23 ILE A O 1
ATOM 999 N N . LYS A 1 124 ? -5.014 6.586 -2.778 1.00 95.06 124 LYS A N 1
ATOM 1000 C CA . LYS A 1 124 ? -4.616 6.587 -4.185 1.00 95.06 124 LYS A CA 1
ATOM 1001 C C . LYS A 1 124 ? -3.597 7.694 -4.397 1.00 95.06 124 LYS A C 1
ATOM 1003 O O . LYS A 1 124 ? -3.914 8.860 -4.186 1.00 95.06 124 LYS A O 1
ATOM 1008 N N . GLN A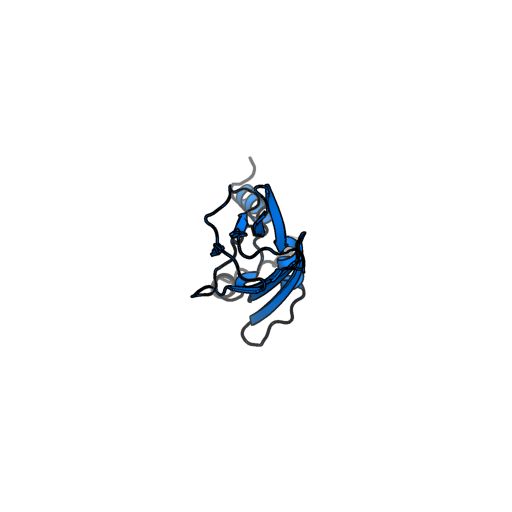 1 125 ? -2.401 7.318 -4.828 1.00 95.06 125 GLN A N 1
ATOM 1009 C CA . GLN A 1 125 ? -1.264 8.220 -4.931 1.00 95.06 125 GLN A CA 1
ATOM 1010 C C . GLN A 1 125 ? -0.586 8.062 -6.290 1.00 95.06 125 GLN A C 1
ATOM 1012 O O . GLN A 1 125 ? -0.295 6.949 -6.736 1.00 95.06 125 GLN A O 1
ATOM 1017 N N . LYS A 1 126 ? -0.314 9.193 -6.947 1.00 92.31 126 LYS A N 1
ATOM 1018 C CA . LYS A 1 126 ? 0.565 9.220 -8.118 1.00 92.31 126 LYS A CA 1
ATOM 1019 C C . LYS A 1 126 ? 2.015 9.158 -7.659 1.00 92.31 126 LYS A C 1
ATOM 1021 O O . LYS A 1 126 ? 2.390 9.835 -6.705 1.00 92.31 126 LYS A O 1
ATOM 1026 N N . PHE A 1 127 ? 2.816 8.388 -8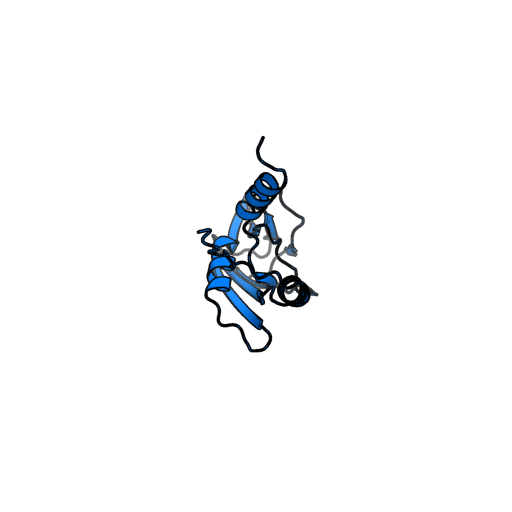.376 1.00 87.00 127 PHE A N 1
ATOM 1027 C CA . PHE A 1 127 ? 4.268 8.346 -8.236 1.00 87.00 127 PHE A CA 1
ATOM 1028 C C . PHE A 1 127 ? 4.912 8.588 -9.605 1.00 87.00 127 PHE A C 1
ATOM 1030 O O . PHE A 1 127 ? 4.210 8.753 -10.604 1.00 87.00 127 PHE A O 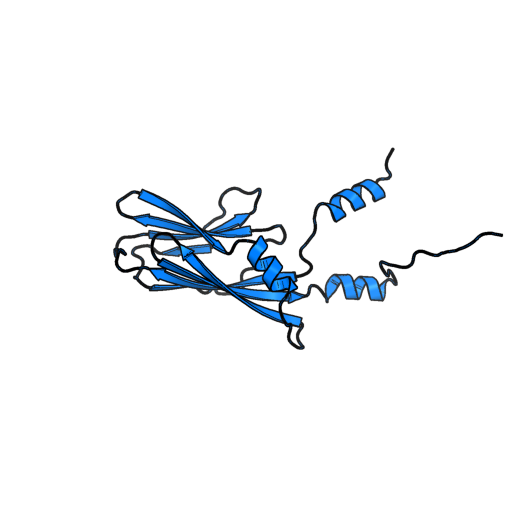1
ATOM 1037 N N . SER A 1 128 ? 6.243 8.628 -9.672 1.00 83.88 128 SER A N 1
ATOM 1038 C CA . SER A 1 128 ? 6.959 9.154 -10.844 1.00 83.88 128 SER A CA 1
ATOM 1039 C C . SER A 1 128 ? 6.629 8.482 -12.187 1.00 83.88 128 SER A C 1
ATOM 1041 O O . SER A 1 128 ? 6.875 9.090 -13.223 1.00 83.88 128 SER A O 1
ATOM 1043 N N . PHE A 1 129 ? 6.112 7.247 -12.192 1.00 81.56 129 PHE A N 1
ATOM 1044 C CA . PHE A 1 129 ? 5.818 6.490 -13.419 1.00 81.56 129 PHE A CA 1
ATOM 1045 C C . PHE A 1 129 ? 4.456 5.799 -13.405 1.00 81.56 129 PHE A C 1
ATOM 1047 O O . PHE A 1 129 ? 4.235 4.813 -14.109 1.00 81.56 129 PHE A O 1
ATOM 1054 N N . GLY A 1 130 ? 3.527 6.285 -12.588 1.00 89.69 130 GLY A N 1
ATOM 1055 C CA . GLY A 1 130 ? 2.217 5.670 -12.507 1.00 89.69 130 GLY A CA 1
ATOM 1056 C C . GLY A 1 130 ? 1.433 6.077 -11.281 1.00 89.69 130 GLY A C 1
ATOM 1057 O O . GLY A 1 130 ? 1.595 7.156 -10.711 1.00 89.69 130 GLY A O 1
ATOM 1058 N N . GLU A 1 131 ? 0.544 5.185 -10.890 1.00 94.56 131 GLU A N 1
ATOM 1059 C CA . GLU A 1 131 ? -0.345 5.368 -9.765 1.00 94.56 131 GLU A CA 1
ATOM 1060 C C . GLU A 1 131 ? -0.446 4.076 -8.963 1.00 94.56 131 GLU A C 1
ATOM 1062 O O . GLU A 1 131 ? -0.505 2.978 -9.522 1.00 94.56 131 GLU A O 1
ATOM 1067 N N . ALA A 1 132 ? -0.452 4.216 -7.642 1.00 94.38 132 ALA A N 1
ATOM 1068 C CA . ALA A 1 132 ? -0.691 3.132 -6.712 1.00 94.38 132 ALA A CA 1
ATOM 1069 C C . ALA A 1 132 ? -1.977 3.406 -5.933 1.00 94.38 132 ALA A C 1
ATOM 1071 O O . ALA A 1 132 ? -2.246 4.527 -5.503 1.00 94.38 132 ALA A O 1
ATOM 1072 N N . THR A 1 133 ? -2.773 2.363 -5.743 1.00 96.06 133 THR A N 1
ATOM 1073 C CA . THR A 1 133 ? -3.924 2.350 -4.850 1.00 96.06 133 THR A CA 1
ATOM 1074 C C . THR A 1 133 ? -3.661 1.324 -3.758 1.00 96.06 133 THR A C 1
ATOM 1076 O O . THR A 1 133 ? -3.584 0.129 -4.037 1.00 96.06 133 THR A O 1
ATOM 1079 N N . CYS A 1 134 ? -3.542 1.789 -2.520 1.00 94.06 134 CYS A N 1
ATOM 1080 C CA . CYS A 1 134 ? -3.400 0.947 -1.339 1.00 94.06 134 CYS A CA 1
ATOM 1081 C C . CYS A 1 134 ? -4.746 0.871 -0.613 1.00 94.06 134 CYS A C 1
ATOM 1083 O O . CYS A 1 134 ? -5.385 1.901 -0.371 1.00 94.06 134 CYS A O 1
ATOM 1085 N N . ARG A 1 135 ? -5.181 -0.346 -0.280 1.00 94.62 135 ARG A N 1
ATOM 1086 C CA . ARG A 1 135 ? -6.396 -0.603 0.498 1.00 94.62 135 ARG A CA 1
ATOM 1087 C C . ARG A 1 135 ? -6.016 -1.193 1.848 1.00 94.62 135 ARG A C 1
ATOM 1089 O O . ARG A 1 135 ? -5.227 -2.138 1.915 1.00 94.62 135 ARG A O 1
ATOM 1096 N N . PHE A 1 136 ? -6.588 -0.633 2.903 1.00 92.69 136 PHE A N 1
ATOM 1097 C CA . PHE A 1 136 ? -6.322 -1.017 4.278 1.00 92.69 136 PHE A CA 1
ATOM 1098 C C . PHE A 1 136 ? -7.621 -1.319 5.009 1.00 92.69 136 PHE A C 1
ATOM 1100 O O . PHE A 1 136 ? -8.641 -0.669 4.786 1.00 92.69 136 PHE A O 1
ATOM 1107 N N . LYS A 1 137 ? -7.544 -2.256 5.943 1.00 92.06 137 LYS A N 1
ATOM 1108 C CA . LYS A 1 137 ? -8.576 -2.524 6.931 1.00 92.06 137 LYS A CA 1
ATOM 1109 C C . LYS A 1 137 ? -8.112 -1.957 8.264 1.00 92.06 137 LYS A C 1
ATOM 1111 O O . LYS A 1 137 ? -7.068 -2.369 8.766 1.00 92.06 137 LYS A O 1
ATOM 1116 N N . SER A 1 138 ? -8.888 -1.034 8.814 1.00 89.69 138 SER A N 1
ATOM 1117 C CA . SER A 1 138 ? -8.706 -0.467 10.147 1.00 89.69 138 SER A CA 1
ATOM 1118 C C . SER A 1 138 ? -9.709 -1.094 11.110 1.00 89.69 138 SER A C 1
ATOM 1120 O O . SER A 1 138 ? -10.888 -1.218 10.778 1.00 89.69 138 SER A O 1
ATOM 1122 N N . SER A 1 139 ? -9.266 -1.480 12.298 1.00 87.88 139 SER A N 1
ATOM 1123 C CA . SER A 1 139 ? -10.128 -1.942 13.385 1.00 87.88 139 SER A CA 1
ATOM 1124 C C . SER A 1 139 ? -9.833 -1.174 14.663 1.00 87.88 139 SER A C 1
ATOM 1126 O O . SER A 1 139 ? -8.676 -0.967 15.023 1.00 87.88 139 SER A O 1
ATOM 1128 N N . THR A 1 140 ? -10.884 -0.769 15.368 1.00 80.25 140 THR A N 1
ATOM 1129 C CA . THR A 1 140 ? -10.750 -0.110 16.674 1.00 80.25 140 THR A CA 1
ATOM 1130 C C . THR A 1 140 ? -10.208 -1.098 17.719 1.00 80.25 140 THR A C 1
ATOM 1132 O O . THR A 1 140 ? -10.707 -2.219 17.828 1.00 80.25 140 THR A O 1
ATOM 1135 N N . ILE A 1 141 ? -9.216 -0.700 18.532 1.00 69.50 141 ILE A N 1
ATOM 1136 C CA . ILE A 1 141 ? -8.599 -1.539 19.594 1.00 69.50 141 ILE A CA 1
ATOM 1137 C C . ILE A 1 141 ? -9.539 -1.674 20.816 1.00 69.50 141 ILE A C 1
ATOM 1139 O O . ILE A 1 141 ? -9.148 -1.715 21.983 1.00 69.50 141 ILE A O 1
ATOM 1143 N N . THR A 1 142 ? -10.845 -1.746 20.583 1.00 54.47 142 THR A N 1
ATOM 1144 C CA . THR A 1 142 ? -11.849 -1.688 21.643 1.00 54.47 142 THR A CA 1
ATOM 1145 C C . THR A 1 142 ? -11.909 -2.974 22.478 1.00 54.47 142 THR A C 1
ATOM 1147 O O . THR A 1 142 ? -12.571 -2.968 23.509 1.00 54.47 142 THR A O 1
ATOM 1150 N N . SER A 1 143 ? -11.236 -4.081 22.131 1.00 50.78 143 SER A N 1
ATOM 1151 C CA . SER A 1 143 ? -11.552 -5.375 22.769 1.00 50.78 143 SER A CA 1
ATOM 1152 C C . SER A 1 143 ? -10.635 -5.844 23.907 1.00 50.78 143 SER A C 1
ATOM 1154 O O . SER A 1 143 ? -11.158 -6.413 24.854 1.00 50.78 143 SER A O 1
ATOM 1156 N N . ALA A 1 144 ? -9.321 -5.601 23.924 1.00 46.19 144 ALA A N 1
ATOM 1157 C CA . ALA A 1 144 ? -8.478 -6.192 24.982 1.00 46.19 144 ALA A CA 1
ATOM 1158 C C . ALA A 1 144 ? -8.332 -5.288 26.218 1.00 46.19 144 ALA A C 1
ATOM 1160 O O . ALA A 1 144 ? -8.628 -5.693 27.342 1.00 46.19 144 ALA A O 1
ATOM 1161 N N . LEU A 1 145 ? -7.920 -4.034 26.017 1.00 46.53 145 LEU A N 1
ATOM 1162 C CA . LEU A 1 145 ? -7.666 -3.096 27.116 1.00 46.53 145 LEU A CA 1
ATOM 1163 C C . LEU A 1 145 ? -8.936 -2.412 27.621 1.00 46.53 145 LEU A C 1
ATOM 1165 O O . LEU A 1 145 ? -9.047 -2.194 28.820 1.00 46.53 145 LEU A O 1
ATOM 1169 N N . SER A 1 146 ? -9.922 -2.131 26.760 1.00 43.81 146 SER A N 1
ATOM 1170 C CA . SER A 1 146 ? -11.198 -1.561 27.221 1.00 43.81 146 SER A CA 1
ATOM 1171 C C . SER A 1 146 ? -12.027 -2.582 28.016 1.00 43.81 146 SER A C 1
ATOM 1173 O O . SER A 1 146 ? -12.652 -2.216 29.013 1.00 43.81 146 SER A O 1
ATOM 1175 N N . MET A 1 147 ? -11.969 -3.873 27.647 1.00 40.16 147 MET A N 1
ATOM 1176 C CA . MET A 1 147 ? -12.546 -4.944 28.464 1.00 40.16 147 MET A CA 1
ATOM 1177 C C . MET A 1 147 ? -11.770 -5.100 29.768 1.00 40.16 147 MET A C 1
ATOM 1179 O O . MET A 1 147 ? -12.392 -5.043 30.821 1.00 40.16 147 MET A O 1
ATOM 1183 N N . ALA A 1 148 ? -10.434 -5.191 29.735 1.00 45.56 148 ALA A N 1
ATOM 1184 C CA . ALA A 1 148 ? -9.633 -5.283 30.956 1.00 45.56 148 ALA A CA 1
ATOM 1185 C C . ALA A 1 148 ? -9.849 -4.077 31.894 1.00 45.56 148 ALA A C 1
ATOM 1187 O O . ALA A 1 148 ? -10.043 -4.253 33.088 1.00 45.56 148 ALA A O 1
ATOM 1188 N N . MET A 1 149 ? -9.919 -2.849 31.384 1.00 45.59 149 MET A N 1
ATOM 1189 C CA . MET A 1 149 ? -10.177 -1.661 32.206 1.00 45.59 149 MET A CA 1
ATOM 1190 C C . MET A 1 149 ? -11.595 -1.638 32.795 1.00 45.59 149 MET A C 1
ATOM 1192 O O . MET A 1 149 ? -11.756 -1.241 33.949 1.00 45.59 149 MET A O 1
ATOM 1196 N N . ARG A 1 150 ? -12.614 -2.131 32.070 1.00 46.34 150 ARG A N 1
ATOM 1197 C CA . ARG A 1 150 ? -13.971 -2.323 32.619 1.00 46.34 150 ARG A CA 1
ATOM 1198 C C . ARG A 1 150 ? -14.022 -3.426 33.675 1.00 46.34 150 ARG A C 1
ATOM 1200 O O . ARG A 1 150 ? -14.699 -3.254 34.682 1.00 46.34 150 ARG A O 1
ATOM 1207 N N . THR A 1 151 ? -13.303 -4.530 33.476 1.00 48.19 151 THR A N 1
ATOM 1208 C CA . THR A 1 151 ? -13.237 -5.642 34.439 1.00 48.19 151 THR A CA 1
ATOM 1209 C C . THR A 1 151 ? -12.467 -5.262 35.708 1.00 48.19 151 THR A C 1
ATOM 1211 O O . THR A 1 151 ? -12.776 -5.774 36.778 1.00 48.19 151 THR A O 1
ATOM 1214 N N . TRP A 1 152 ? -11.505 -4.337 35.614 1.00 44.50 152 TRP A N 1
ATOM 1215 C CA . TRP A 1 152 ? -10.674 -3.885 36.738 1.00 44.50 152 TRP A CA 1
ATOM 1216 C C . TRP A 1 152 ? -11.106 -2.530 37.331 1.00 44.50 152 TRP A C 1
ATOM 1218 O O . TRP A 1 152 ? -10.462 -2.034 38.250 1.00 44.50 152 TRP A O 1
ATOM 1228 N N . GLY A 1 153 ? -12.191 -1.921 36.836 1.00 39.69 153 GLY A N 1
ATOM 1229 C CA . GLY A 1 153 ? -12.736 -0.666 37.374 1.00 39.69 153 GLY A CA 1
ATOM 1230 C C . GLY A 1 153 ? -11.834 0.563 37.198 1.00 39.69 153 GLY A C 1
ATOM 1231 O O . GLY A 1 153 ? -12.002 1.551 37.912 1.00 39.69 153 GLY A O 1
ATOM 1232 N N . ILE A 1 154 ? -10.879 0.529 36.265 1.00 46.41 154 ILE A N 1
ATOM 1233 C CA . ILE A 1 154 ? -9.948 1.637 36.024 1.00 46.41 154 ILE A CA 1
ATOM 1234 C C . ILE A 1 154 ? -10.518 2.507 34.906 1.00 46.41 154 ILE A C 1
ATOM 1236 O O . ILE A 1 154 ? -10.329 2.232 33.724 1.00 46.41 154 ILE A O 1
ATOM 1240 N N . TYR A 1 155 ? -11.224 3.572 35.281 1.00 43.44 155 TYR A N 1
ATOM 1241 C CA . TYR A 1 155 ? -11.651 4.606 34.343 1.00 43.44 155 TYR A CA 1
ATOM 1242 C C . TYR A 1 155 ? -10.563 5.684 34.238 1.00 43.44 155 TYR A C 1
ATOM 1244 O O . TYR A 1 155 ? -10.264 6.335 35.245 1.00 43.44 155 TYR A O 1
ATOM 1252 N N . PRO A 1 156 ? -9.979 5.933 33.053 1.00 41.97 156 PRO A N 1
ATOM 1253 C CA . PRO A 1 156 ? -9.144 7.107 32.856 1.00 41.97 156 PRO A CA 1
ATOM 1254 C C . PRO A 1 156 ? -10.056 8.340 32.874 1.00 41.97 156 PRO A C 1
ATOM 1256 O O . PRO A 1 156 ? -10.723 8.644 31.889 1.00 41.97 156 PRO A O 1
ATOM 1259 N N . GLY A 1 157 ? -10.143 9.012 34.024 1.00 43.38 157 GLY A N 1
ATOM 1260 C CA . GLY A 1 157 ? -10.922 10.249 34.158 1.00 43.38 157 GLY A CA 1
ATOM 1261 C C . GLY A 1 157 ? -11.507 10.559 35.535 1.00 43.38 157 GLY A C 1
ATOM 1262 O O . GLY A 1 157 ? -12.055 11.643 35.708 1.00 43.38 157 GLY A O 1
ATOM 1263 N N . ALA A 1 158 ? -11.388 9.684 36.537 1.00 36.78 158 ALA A N 1
ATOM 1264 C CA . ALA A 1 158 ? -11.807 10.030 37.895 1.00 36.78 158 ALA A CA 1
ATOM 1265 C C . ALA A 1 158 ? -10.709 10.831 38.617 1.00 36.78 158 ALA A C 1
ATOM 1267 O O . ALA A 1 158 ? -10.000 10.311 39.476 1.00 36.78 158 ALA A O 1
ATOM 1268 N N . THR A 1 159 ? -10.556 12.118 38.291 1.00 40.28 159 THR A N 1
ATOM 1269 C CA . THR A 1 159 ? -10.015 13.067 39.274 1.00 40.28 159 THR A CA 1
ATOM 1270 C C . THR A 1 159 ? -11.016 13.143 40.418 1.00 40.28 159 THR A C 1
ATOM 1272 O O . THR A 1 159 ? -12.058 13.787 40.300 1.00 40.28 159 THR A O 1
ATOM 1275 N N . SER A 1 160 ? -10.721 12.456 41.520 1.00 37.06 160 SER A N 1
ATOM 1276 C CA . SER A 1 160 ? -11.408 12.667 42.786 1.00 37.06 160 SER A CA 1
ATOM 1277 C C . SER A 1 160 ? -11.173 14.113 43.220 1.00 37.06 160 SER A C 1
ATOM 1279 O O . SER A 1 160 ? -10.109 14.452 43.740 1.00 37.06 160 SER A O 1
ATOM 1281 N N . VAL A 1 161 ? -12.158 14.980 43.003 1.00 44.44 161 VAL A N 1
ATOM 1282 C CA . VAL A 1 161 ? -12.232 16.261 43.706 1.00 44.44 161 VAL A CA 1
ATOM 1283 C C . VAL A 1 161 ? -12.706 15.938 45.122 1.00 44.44 161 VAL A C 1
ATOM 1285 O O . VAL A 1 161 ? -13.893 15.969 45.424 1.00 44.44 161 VAL A O 1
ATOM 1288 N N . GLY A 1 162 ? -11.771 15.512 45.969 1.00 34.12 162 GLY A N 1
ATOM 1289 C CA . GLY A 1 162 ? -11.981 15.349 47.401 1.00 34.12 162 GLY A CA 1
ATOM 1290 C C . GLY A 1 162 ? -11.466 16.589 48.112 1.00 34.12 162 GLY A C 1
ATOM 1291 O O . GLY A 1 162 ? -10.283 16.661 48.434 1.00 34.12 162 GLY A O 1
ATOM 1292 N N . GLY A 1 163 ? -12.343 17.576 48.302 1.00 35.16 163 GLY A N 1
ATOM 1293 C CA . GLY A 1 163 ? -12.097 18.683 49.217 1.00 35.16 163 GLY A CA 1
ATOM 1294 C C . GLY A 1 163 ? -11.969 18.150 50.642 1.00 35.16 163 GLY A C 1
ATOM 1295 O O . GLY A 1 163 ? -12.815 17.382 51.096 1.00 35.16 163 GLY A O 1
ATOM 1296 N N . ILE A 1 164 ? -10.899 18.544 51.322 1.00 37.56 164 ILE A N 1
ATOM 1297 C CA . ILE A 1 164 ? -10.732 18.342 52.758 1.00 37.56 164 ILE A CA 1
ATOM 1298 C C . ILE A 1 164 ? -11.095 19.681 53.406 1.00 37.56 164 ILE A C 1
ATOM 1300 O O . ILE A 1 164 ? -10.477 20.700 53.089 1.00 37.56 164 ILE A O 1
ATOM 1304 N N . MET A 1 165 ? -12.155 19.661 54.220 1.00 37.78 165 MET A N 1
ATOM 1305 C CA . MET A 1 165 ? -12.426 20.660 55.262 1.00 37.78 165 MET A CA 1
ATOM 1306 C C . MET A 1 165 ? -11.358 20.583 56.347 1.00 37.78 165 MET A C 1
ATOM 1308 O O . MET A 1 165 ? -10.965 19.442 56.682 1.00 37.78 165 MET A O 1
#

Secondary structure (DSSP, 8-state):
---HHHHHHHHHHHS---SEEEEEEEEEEEE-TT--TT-EEEEEEEETTS-----SEEESS--SEEEE--SS-EEPPTT-EEEEEEEEETTEEEEEEEE-HHHHHHHHHHPPP-TTSEEEEEEEEEETTEEEEEEEEEEE-TTTHHHHHHHTT--TT--------

pLDDT: mean 75.47, std 19.05, range [34.12, 96.06]

Organism: Pleurotus eryngii (NCBI:txid5323)

Sequence (165 aa):
MESFLAQINRLWTSLKWSPYDVSIEDIEVNQDSTWSPWANISVHSIALFDDLRDPLFMKKNCPKAFRWKPRRPEPMPSCGSDIIIRYAKGGIERTDVVASYSAIKEMAEQAEYDRDGVAHIKIKQKFSFGEATCRFKSSTITSALSMAMRTWGIYPGATSVGGIM

Foldseek 3Di:
DPDPVNVVVVVVVVLPQQLKWKWFFKKKWAFAPVDDLQKKKFKFWAAPPDPTDDTPDIDGSDPRIDMDGDPDTHIRPSRWTFIKMWMADPNDIDIDTQGGSVNVSVCLVVFDADPQQKGKDWGWDDDPGTIMIIIMIMGRNCPDVVVVCVVVVPDPPPPPPDDDD

Radius of gyration: 20.96 Å; chains: 1; bounding box: 40×35×76 Å